Protein AF-A0A315ZBC5-F1 (afdb_monomer)

Organism: NCBI:txid317664

Nearest PDB structures (foldseek):
  8wt7-assembly1_C  TM=6.898E-01  e=5.145E-04  Escherichia coli
  8wt9-assembly1_D  TM=6.884E-01  e=7.696E-04  Escherichia coli

Radius of gyration: 26.9 Å; Cα contacts (8 Å, |Δi|>4): 87; chains: 1; bounding box: 55×52×71 Å

Foldseek 3Di:
DQQLVAEAEDEPDDDPVNLVSVVSPHFYFHDHVVNLVVQCVVPDPDPDDDPVSSRVSRVVCCVPPVVVTDTDDRDDPVNVVVVVVVVVVVVCVVCPDPPDDPPPPDDPDPDDDDDDDDDD

Solvent-accessible surface area (backbone atoms only — not comparable to full-atom values): 7713 Å² total; per-residue (Å²): 130,62,45,72,81,41,80,44,52,41,66,73,69,87,48,75,67,53,55,50,41,38,74,68,42,32,48,39,31,63,37,53,60,69,58,54,52,56,54,42,66,76,77,45,94,66,89,73,88,46,73,70,55,54,52,51,50,34,50,48,46,51,72,73,49,39,91,82,48,64,67,61,76,69,79,48,76,65,55,51,52,50,50,53,53,50,51,53,48,51,53,50,65,76,52,61,78,88,80,82,85,84,78,90,84,80,73,85,90,84,74,80,82,81,78,81,86,89,81,132

Secondary structure (DSSP, 8-state):
--GGG-EEEEES---HHHHHHHHHT-EEEEE-HHHHHHHHHHH--S----HHHHHHHHHHHHHHHGGGSPBPPPPPHHHHHHHHHHHHHHHHHHS-----SS-SSS-----PPPPPP---

pLDDT: mean 80.53, std 12.47, range [51.12, 94.62]

Structure (mmCIF, N/CA/C/O backbone):
data_AF-A0A315ZBC5-F1
#
_entry.id   AF-A0A315ZBC5-F1
#
loop_
_atom_site.group_PDB
_atom_site.id
_atom_site.type_symbol
_atom_site.label_atom_id
_atom_site.label_alt_id
_atom_site.label_comp_id
_atom_site.label_asym_id
_atom_site.label_entity_id
_atom_site.label_seq_id
_atom_site.pdbx_PDB_ins_code
_atom_site.Cartn_x
_atom_site.Cartn_y
_atom_site.Cartn_z
_atom_site.occupancy
_atom_site.B_iso_or_equiv
_atom_site.auth_seq_id
_atom_site.auth_comp_id
_atom_site.auth_asym_id
_atom_site.auth_atom_id
_atom_site.pdbx_PDB_model_num
ATOM 1 N N . MET A 1 1 ? -16.690 -3.403 -12.275 1.00 74.69 1 MET A N 1
ATOM 2 C CA . MET A 1 1 ? -15.882 -4.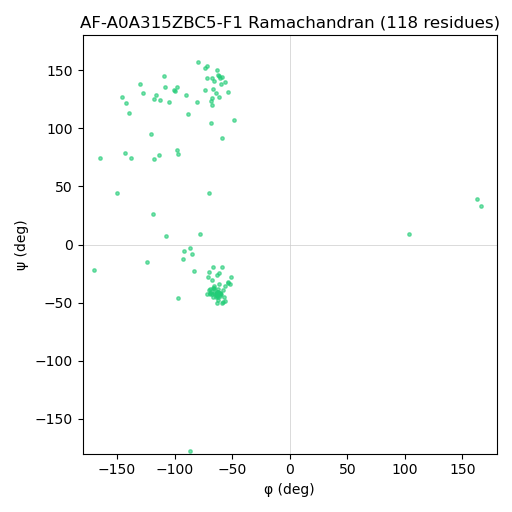465 -11.641 1.00 74.69 1 MET A CA 1
ATOM 3 C C . MET A 1 1 ? -16.051 -4.302 -10.145 1.00 74.69 1 MET A C 1
ATOM 5 O O . MET A 1 1 ? -16.045 -3.149 -9.719 1.00 74.69 1 MET A O 1
ATOM 9 N N . PRO A 1 2 ? -16.287 -5.369 -9.375 1.00 90.38 2 PRO A N 1
ATOM 10 C CA . PRO A 1 2 ? -16.416 -5.221 -7.935 1.00 90.38 2 PRO A CA 1
ATOM 11 C C . PRO A 1 2 ? -15.031 -4.917 -7.305 1.00 90.38 2 PRO A C 1
ATOM 13 O O . PRO A 1 2 ? -14.014 -5.235 -7.934 1.00 90.38 2 PRO A O 1
ATOM 16 N N . PRO A 1 3 ? -14.958 -4.244 -6.141 1.00 87.06 3 PRO A N 1
ATOM 17 C CA . PRO A 1 3 ? -13.700 -3.746 -5.561 1.00 87.06 3 PRO A CA 1
ATOM 18 C C . PRO A 1 3 ? -12.638 -4.828 -5.341 1.00 87.06 3 PRO A C 1
ATOM 20 O O . PRO A 1 3 ? -11.455 -4.600 -5.586 1.00 87.06 3 PRO A O 1
ATOM 23 N N . GLU A 1 4 ? -13.062 -6.031 -4.965 1.00 88.44 4 GLU A N 1
ATOM 24 C CA . GLU A 1 4 ? -12.199 -7.187 -4.726 1.00 88.44 4 GLU A CA 1
ATOM 25 C C . GLU A 1 4 ? -11.506 -7.704 -5.996 1.00 88.44 4 GLU A C 1
ATOM 27 O O . GLU A 1 4 ? -10.488 -8.392 -5.917 1.00 88.44 4 GLU A O 1
ATOM 32 N N . ALA A 1 5 ? -12.028 -7.353 -7.175 1.00 90.81 5 ALA A N 1
ATOM 33 C CA . ALA A 1 5 ? -11.425 -7.690 -8.461 1.00 90.81 5 ALA A CA 1
ATOM 34 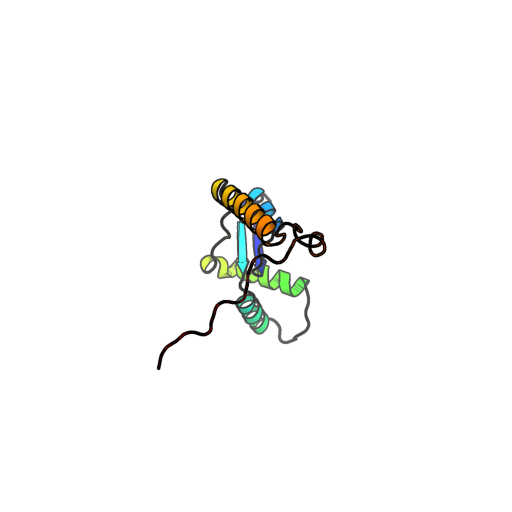C C . ALA A 1 5 ? -10.382 -6.654 -8.923 1.00 90.81 5 ALA A C 1
ATOM 36 O O . ALA A 1 5 ? -9.763 -6.838 -9.973 1.00 90.81 5 ALA A O 1
ATOM 37 N N . VAL A 1 6 ? -10.183 -5.570 -8.164 1.00 92.81 6 VAL A N 1
ATOM 38 C CA . VAL A 1 6 ? -9.259 -4.481 -8.494 1.00 92.81 6 VAL A CA 1
ATOM 39 C C . VAL A 1 6 ? -8.098 -4.457 -7.500 1.00 92.81 6 VAL A C 1
ATOM 41 O O . VAL A 1 6 ? -8.279 -4.347 -6.287 1.00 92.81 6 VAL A O 1
ATOM 44 N N . ILE A 1 7 ? -6.878 -4.525 -8.036 1.00 94.62 7 ILE A N 1
ATOM 45 C CA . ILE A 1 7 ? -5.634 -4.446 -7.267 1.00 94.62 7 ILE A CA 1
ATOM 46 C C . ILE A 1 7 ? -5.060 -3.035 -7.389 1.00 94.62 7 ILE A C 1
ATOM 48 O O . ILE A 1 7 ? -4.952 -2.501 -8.493 1.00 94.62 7 ILE A O 1
ATOM 52 N N . VAL A 1 8 ? -4.661 -2.445 -6.264 1.00 93.62 8 VAL A N 1
ATOM 53 C CA . VAL A 1 8 ? -4.137 -1.075 -6.194 1.00 93.62 8 VAL A CA 1
ATOM 54 C C . VAL A 1 8 ? -2.697 -1.093 -5.686 1.00 93.62 8 VAL A C 1
ATOM 56 O O . VAL A 1 8 ? -2.423 -1.626 -4.614 1.00 93.62 8 VAL A O 1
ATOM 59 N N . GLY A 1 9 ? -1.769 -0.494 -6.432 1.00 94.25 9 GLY A N 1
ATOM 60 C CA . GLY A 1 9 ? -0.395 -0.250 -5.985 1.00 94.25 9 GLY A CA 1
ATOM 61 C C . GLY A 1 9 ? -0.216 1.192 -5.518 1.00 94.25 9 GLY A C 1
ATOM 62 O O . GLY A 1 9 ? -0.618 2.115 -6.223 1.00 94.25 9 GLY A O 1
ATOM 63 N N . VAL A 1 10 ? 0.388 1.396 -4.346 1.00 92.19 10 VAL A N 1
ATOM 64 C CA . VAL A 1 10 ? 0.679 2.731 -3.793 1.00 92.19 10 VAL A CA 1
ATOM 65 C C . VAL A 1 10 ? 2.136 2.805 -3.354 1.00 92.19 10 VAL A C 1
ATOM 67 O O . VAL A 1 10 ? 2.642 1.856 -2.758 1.00 92.19 10 VAL A O 1
ATOM 70 N N . GLU A 1 11 ? 2.833 3.910 -3.616 1.00 89.38 11 GLU A N 1
ATOM 71 C CA . GLU A 1 11 ? 4.170 4.114 -3.043 1.00 89.38 11 GLU A CA 1
ATOM 72 C C . GLU A 1 11 ? 4.071 4.301 -1.515 1.00 89.38 11 GLU A C 1
ATOM 74 O O . GLU A 1 11 ? 3.097 4.860 -1.005 1.00 89.38 11 GLU A O 1
ATOM 79 N N . THR A 1 12 ? 5.045 3.774 -0.765 1.00 75.69 12 THR A N 1
ATOM 80 C CA . THR A 1 12 ? 4.997 3.664 0.705 1.00 75.69 12 THR A CA 1
ATOM 81 C C . THR A 1 12 ? 4.831 5.009 1.426 1.00 75.69 12 THR A C 1
ATOM 83 O O . THR A 1 12 ? 5.832 5.603 1.792 1.00 75.69 12 THR A O 1
ATOM 86 N N . PHE A 1 13 ? 3.585 5.420 1.697 1.00 65.06 13 PHE A N 1
ATOM 87 C CA . PHE A 1 13 ? 3.105 6.291 2.790 1.00 65.06 13 PHE A CA 1
ATOM 88 C C . PHE A 1 13 ? 1.571 6.149 2.884 1.00 65.06 13 PHE A C 1
ATOM 90 O O . PHE A 1 13 ? 0.838 7.021 2.409 1.00 65.06 13 PHE A O 1
ATOM 97 N N . PRO A 1 14 ? 1.034 5.036 3.421 1.00 67.56 14 PRO A N 1
ATOM 98 C CA . PRO A 1 14 ? -0.407 4.817 3.404 1.00 67.56 14 PRO A CA 1
ATOM 99 C C . PRO A 1 14 ? -1.118 5.824 4.320 1.00 67.56 14 PRO A C 1
ATOM 101 O O . PRO A 1 14 ? -1.062 5.729 5.544 1.00 67.56 14 PRO A O 1
ATOM 104 N N . GLY A 1 15 ? -1.762 6.819 3.708 1.00 76.81 15 GLY A N 1
ATOM 105 C CA . GLY A 1 15 ? -2.605 7.803 4.386 1.00 76.81 15 GLY A CA 1
ATOM 106 C C . GLY A 1 15 ? -4.049 7.321 4.552 1.00 76.81 15 GLY A C 1
ATOM 107 O O . GLY A 1 15 ? -4.410 6.228 4.123 1.00 76.81 15 GLY A O 1
ATOM 108 N N . THR A 1 16 ? -4.911 8.165 5.125 1.00 82.88 16 THR A N 1
ATOM 109 C CA . THR A 1 16 ? -6.331 7.857 5.401 1.00 82.88 16 THR A CA 1
ATOM 110 C C . THR A 1 16 ? -7.101 7.331 4.185 1.00 82.88 16 THR A C 1
ATOM 112 O O . THR A 1 16 ? -7.961 6.468 4.320 1.00 82.88 16 THR A O 1
ATOM 115 N N . TRP A 1 17 ? -6.776 7.806 2.982 1.00 84.88 17 TRP A N 1
ATOM 116 C CA . TRP A 1 17 ? -7.420 7.354 1.749 1.00 84.88 17 TRP A CA 1
ATOM 117 C C . TRP A 1 17 ? -7.100 5.888 1.407 1.00 84.88 17 TRP A C 1
ATOM 119 O O . TRP A 1 17 ? -7.955 5.199 0.862 1.00 84.88 17 TRP A O 1
ATOM 129 N N . VAL A 1 18 ? -5.915 5.380 1.774 1.00 89.00 18 VAL A N 1
ATOM 130 C CA . VAL A 1 18 ? -5.559 3.962 1.590 1.00 89.00 18 VAL A CA 1
ATOM 131 C C . VAL A 1 18 ? -6.438 3.084 2.471 1.00 89.00 18 VAL A C 1
ATOM 133 O O . VAL A 1 18 ? -6.956 2.074 2.005 1.00 89.00 18 VAL A O 1
ATOM 136 N N . GLN A 1 19 ? -6.675 3.505 3.714 1.00 86.56 19 GLN A N 1
ATOM 137 C CA . GLN A 1 19 ? -7.592 2.797 4.607 1.00 86.56 19 GLN A CA 1
ATOM 138 C C . GLN A 1 19 ? -9.037 2.850 4.105 1.00 86.56 19 GLN A C 1
ATOM 140 O O . GLN A 1 19 ? -9.749 1.855 4.200 1.00 86.56 19 GLN A O 1
ATOM 145 N N . ALA A 1 20 ? -9.460 3.962 3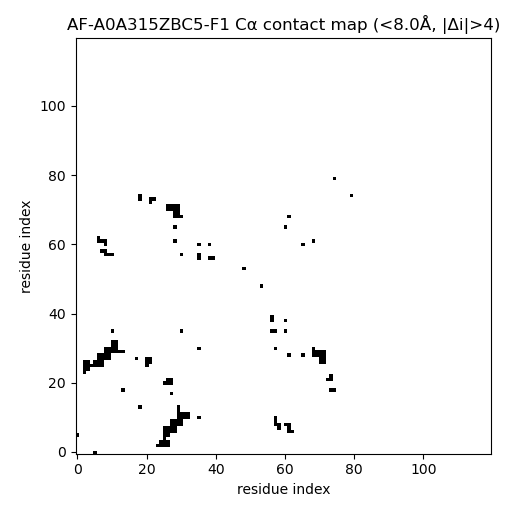.496 1.00 87.19 20 ALA A N 1
ATOM 146 C CA . ALA A 1 20 ? -10.773 4.046 2.860 1.00 87.19 20 ALA A CA 1
ATOM 147 C C . ALA A 1 20 ? -10.918 3.053 1.691 1.00 87.19 20 ALA A C 1
ATOM 149 O O . ALA A 1 20 ? -11.944 2.386 1.589 1.00 87.19 20 ALA A O 1
ATOM 150 N N . LEU A 1 21 ? -9.891 2.897 0.846 1.00 90.19 21 LEU A N 1
ATOM 151 C CA . LEU A 1 21 ? -9.903 1.897 -0.229 1.00 90.19 21 LEU A CA 1
ATOM 152 C C . LEU A 1 21 ? -10.006 0.473 0.324 1.00 90.19 21 LEU A C 1
ATOM 154 O O . LEU A 1 21 ? -10.828 -0.312 -0.148 1.00 90.19 21 LEU A O 1
ATOM 158 N N . ILE A 1 22 ? -9.225 0.155 1.356 1.00 89.56 22 ILE A N 1
ATOM 159 C CA . ILE A 1 22 ? -9.289 -1.160 2.001 1.00 89.56 22 ILE A CA 1
ATOM 160 C C . ILE A 1 22 ? -10.680 -1.394 2.613 1.00 89.56 22 ILE A C 1
ATOM 162 O O . ILE A 1 22 ? -11.260 -2.458 2.417 1.00 89.56 22 ILE A O 1
ATOM 166 N N . GLY A 1 23 ? -11.259 -0.388 3.277 1.00 86.38 23 GLY A N 1
ATOM 167 C CA . GLY A 1 23 ? -12.602 -0.463 3.862 1.00 86.38 23 GLY A CA 1
ATOM 168 C C . GLY A 1 23 ? -13.728 -0.663 2.840 1.00 86.38 23 GLY A C 1
ATOM 169 O O . GLY A 1 23 ? -14.759 -1.238 3.177 1.00 86.38 23 GLY A O 1
ATOM 170 N N . VAL A 1 24 ? -13.525 -0.238 1.588 1.00 89.75 24 VAL A N 1
ATOM 171 C CA . VAL A 1 24 ? -14.454 -0.468 0.463 1.00 89.75 24 VAL A CA 1
ATOM 172 C C . VAL A 1 24 ? -14.223 -1.834 -0.213 1.00 89.75 24 VAL A C 1
ATOM 174 O O . VAL A 1 24 ? -15.037 -2.254 -1.031 1.00 89.75 24 VAL A O 1
ATOM 177 N N . GLY A 1 25 ? -13.160 -2.563 0.148 1.00 90.19 25 GLY A N 1
ATOM 178 C CA . GLY A 1 25 ? -12.880 -3.922 -0.333 1.00 90.19 25 GLY A CA 1
ATOM 179 C C . GLY A 1 25 ? -11.784 -4.028 -1.398 1.00 90.19 25 GLY A C 1
ATOM 180 O O . GLY A 1 25 ? -11.590 -5.105 -1.960 1.00 90.19 25 GLY A O 1
ATOM 181 N N . TYR A 1 26 ? -11.050 -2.948 -1.685 1.00 93.1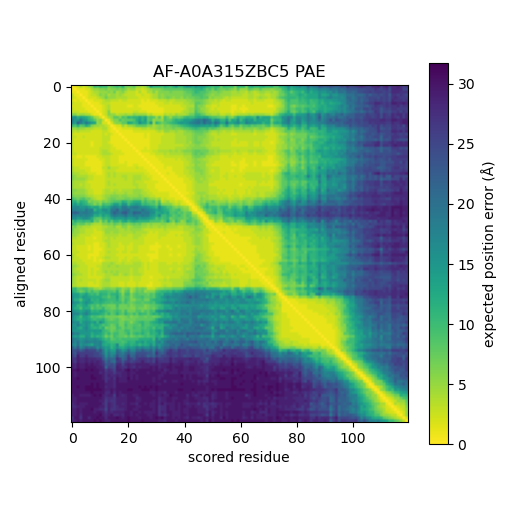2 26 TYR A N 1
ATOM 182 C CA . TYR A 1 26 ? -9.902 -3.010 -2.594 1.00 93.12 26 TYR A CA 1
ATOM 183 C C . TYR A 1 26 ? -8.720 -3.744 -1.955 1.00 93.12 26 TYR A C 1
ATOM 185 O O . TYR A 1 26 ? -8.406 -3.548 -0.779 1.00 93.12 26 TYR A O 1
ATOM 193 N N . THR A 1 27 ? -7.984 -4.511 -2.763 1.00 93.38 27 THR A N 1
ATOM 194 C CA . THR A 1 27 ? -6.696 -5.075 -2.336 1.00 93.38 27 THR A CA 1
ATOM 195 C C . THR A 1 27 ? -5.582 -4.082 -2.647 1.00 93.38 27 THR A C 1
ATOM 197 O O . THR A 1 27 ? -5.272 -3.838 -3.815 1.00 93.38 27 THR A O 1
ATOM 200 N N . VAL A 1 28 ? -4.963 -3.514 -1.611 1.00 93.38 28 VAL A N 1
ATOM 201 C CA . VAL A 1 28 ? -3.921 -2.489 -1.764 1.00 93.38 28 VAL A CA 1
ATOM 202 C C . VAL A 1 28 ? -2.543 -3.047 -1.409 1.00 93.38 28 VAL A C 1
ATOM 204 O O . VAL A 1 28 ? -2.385 -3.710 -0.387 1.00 93.38 28 VAL A O 1
ATOM 207 N N . TYR A 1 29 ? -1.529 -2.749 -2.219 1.00 93.50 29 TYR A N 1
ATOM 208 C CA . TYR A 1 29 ? -0.131 -3.117 -1.998 1.00 93.50 29 TYR A CA 1
ATOM 209 C C . TYR A 1 29 ? 0.735 -1.871 -1.819 1.00 93.50 29 TYR A C 1
ATOM 211 O O . TYR A 1 29 ? 0.727 -0.973 -2.661 1.00 93.50 29 TYR A O 1
ATOM 219 N N . ALA A 1 30 ? 1.527 -1.844 -0.745 1.00 91.81 30 ALA A N 1
ATOM 220 C CA . ALA A 1 30 ? 2.568 -0.839 -0.564 1.00 91.81 30 ALA A CA 1
ATOM 221 C C . ALA A 1 30 ? 3.816 -1.228 -1.367 1.00 91.81 30 ALA A C 1
ATOM 223 O O . ALA A 1 30 ? 4.401 -2.299 -1.163 1.00 91.81 30 ALA A O 1
ATOM 224 N N . ILE A 1 31 ? 4.240 -0.342 -2.260 1.00 92.12 31 ILE A N 1
ATOM 225 C CA . ILE A 1 31 ? 5.427 -0.495 -3.091 1.00 92.12 31 ILE A CA 1
ATOM 226 C C . ILE A 1 31 ? 6.523 0.411 -2.543 1.00 92.12 31 ILE A C 1
ATOM 228 O O . ILE A 1 31 ? 6.368 1.625 -2.426 1.00 92.12 31 ILE A O 1
ATOM 232 N N . ASN A 1 32 ? 7.662 -0.196 -2.213 1.00 89.06 32 ASN A N 1
ATOM 233 C CA . ASN A 1 32 ? 8.837 0.543 -1.775 1.00 89.06 32 ASN A CA 1
ATOM 234 C C . ASN A 1 32 ? 9.302 1.491 -2.908 1.00 89.06 32 ASN A C 1
ATOM 236 O O . ASN A 1 32 ? 9.552 0.999 -4.013 1.00 89.06 32 ASN A O 1
ATOM 240 N N . PRO A 1 33 ? 9.487 2.802 -2.650 1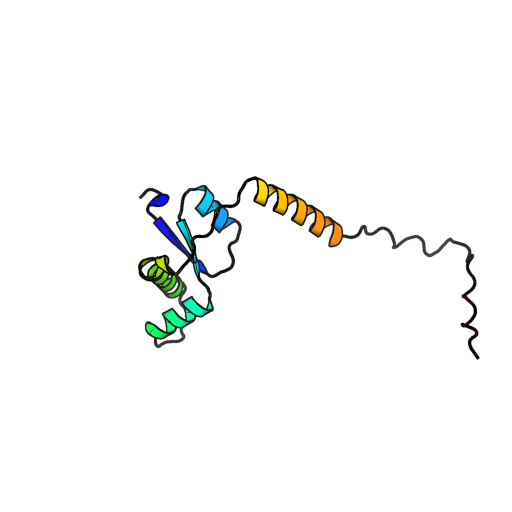.00 88.19 33 PRO A N 1
ATOM 241 C CA . PRO A 1 33 ? 9.954 3.759 -3.657 1.00 88.19 33 PRO A CA 1
ATOM 242 C C . PRO A 1 33 ? 11.255 3.348 -4.363 1.00 88.19 33 PRO A C 1
ATOM 244 O O . PRO A 1 33 ? 11.417 3.592 -5.557 1.00 88.19 33 PRO A O 1
ATOM 247 N N . ALA A 1 34 ? 12.171 2.667 -3.664 1.00 89.81 34 ALA A N 1
ATOM 248 C CA . ALA A 1 34 ? 13.402 2.144 -4.257 1.00 89.81 34 ALA A CA 1
ATOM 249 C C . ALA A 1 34 ? 13.126 1.023 -5.274 1.00 89.81 34 ALA A C 1
ATOM 251 O O . ALA A 1 34 ? 13.767 0.969 -6.322 1.00 89.81 34 ALA A O 1
ATOM 252 N N . GLN A 1 35 ? 12.140 0.160 -5.004 1.00 88.94 35 GLN A N 1
ATOM 253 C CA . GLN A 1 35 ? 11.714 -0.865 -5.960 1.00 88.94 35 GLN A CA 1
ATOM 254 C C . GLN A 1 35 ? 11.017 -0.241 -7.173 1.00 88.94 35 GLN A C 1
ATOM 256 O O . GLN A 1 35 ? 11.324 -0.619 -8.301 1.00 88.94 35 GLN A O 1
ATOM 261 N N . ALA A 1 36 ? 10.155 0.761 -6.965 1.00 89.56 36 ALA A N 1
ATOM 262 C CA . ALA A 1 36 ? 9.531 1.505 -8.061 1.00 89.56 36 ALA A CA 1
ATOM 263 C C . ALA A 1 36 ? 10.580 2.199 -8.951 1.00 89.56 36 ALA A C 1
ATOM 265 O O . ALA A 1 36 ? 10.515 2.120 -10.178 1.00 89.56 36 ALA A O 1
ATOM 266 N N . ALA A 1 37 ? 11.607 2.810 -8.349 1.00 88.56 37 ALA A N 1
ATOM 267 C CA . ALA A 1 37 ? 12.726 3.404 -9.078 1.00 88.56 37 ALA A CA 1
ATOM 268 C C . ALA A 1 37 ? 13.534 2.365 -9.877 1.00 88.56 37 ALA A C 1
ATOM 270 O O . ALA A 1 37 ? 13.840 2.602 -11.047 1.00 88.56 37 ALA A O 1
ATOM 271 N N . ALA A 1 38 ? 13.829 1.201 -9.289 1.00 88.06 38 ALA A N 1
ATOM 272 C CA . ALA A 1 38 ? 14.506 0.111 -9.991 1.00 88.06 38 ALA A CA 1
ATOM 273 C C . ALA A 1 38 ? 13.678 -0.415 -11.178 1.00 88.06 38 ALA A C 1
ATOM 275 O O . ALA A 1 38 ? 14.233 -0.711 -12.236 1.00 88.06 38 ALA A O 1
ATOM 276 N N . TYR A 1 39 ? 12.353 -0.490 -11.031 1.00 88.44 39 TYR A N 1
ATOM 277 C CA . TYR A 1 39 ? 11.444 -0.909 -12.099 1.00 88.44 39 TYR A CA 1
ATOM 278 C C . TYR A 1 39 ? 11.377 0.113 -13.239 1.00 88.44 39 TYR A C 1
ATOM 280 O O . TYR A 1 39 ? 11.427 -0.272 -14.411 1.00 88.44 39 TYR A O 1
ATOM 288 N N . ARG A 1 40 ? 11.345 1.415 -12.907 1.00 85.56 40 ARG A N 1
ATOM 289 C CA . ARG A 1 40 ? 11.458 2.514 -13.881 1.00 85.56 40 ARG A CA 1
ATOM 290 C C . ARG A 1 40 ? 12.741 2.401 -14.695 1.00 85.56 40 ARG A C 1
ATOM 292 O O . ARG A 1 40 ? 12.671 2.411 -15.918 1.00 85.56 40 ARG A O 1
ATOM 299 N N . GLY A 1 41 ? 13.886 2.205 -14.041 1.00 84.56 41 GLY A N 1
ATOM 300 C CA . GLY A 1 41 ? 15.180 2.096 -14.725 1.00 84.56 41 GLY A CA 1
ATOM 301 C C . GLY A 1 41 ? 15.270 0.961 -15.757 1.00 84.56 41 GLY A C 1
ATOM 302 O O . GLY A 1 41 ? 16.116 1.018 -16.643 1.00 84.56 41 GLY A O 1
ATOM 303 N N . ARG A 1 42 ? 14.392 -0.050 -15.683 1.00 80.19 42 ARG A N 1
ATOM 304 C CA . ARG A 1 42 ? 14.304 -1.137 -16.676 1.00 80.19 42 ARG A CA 1
ATOM 305 C C . ARG A 1 42 ? 13.469 -0.784 -17.912 1.00 80.19 42 ARG A C 1
ATOM 307 O O . ARG A 1 42 ? 13.646 -1.422 -18.942 1.00 80.19 42 ARG A O 1
ATOM 314 N N . HIS A 1 43 ? 12.562 0.189 -17.810 1.00 74.06 43 HIS A N 1
ATOM 315 C CA . HIS A 1 43 ? 11.524 0.449 -18.820 1.00 74.06 43 HIS A CA 1
ATOM 316 C C . HIS A 1 43 ? 11.525 1.881 -19.372 1.00 74.06 43 HIS A C 1
ATOM 318 O O . HIS A 1 43 ? 10.925 2.127 -20.414 1.00 74.06 43 HIS A O 1
ATOM 324 N N . THR A 1 44 ? 12.201 2.828 -18.715 1.00 67.75 44 THR A N 1
ATOM 325 C CA . THR A 1 44 ? 12.410 4.188 -19.227 1.00 67.75 44 THR A CA 1
ATOM 326 C C . THR A 1 44 ? 13.890 4.549 -19.194 1.00 67.75 44 THR A C 1
ATOM 328 O O . THR A 1 44 ? 14.564 4.390 -18.178 1.00 67.75 44 THR A O 1
ATOM 331 N N . SER A 1 45 ? 14.397 5.056 -20.317 1.00 62.28 45 SER A N 1
ATOM 332 C CA . SER A 1 45 ? 15.755 5.598 -20.445 1.00 62.28 45 SER A CA 1
ATOM 333 C C . SER A 1 45 ? 15.819 7.106 -20.190 1.00 62.28 45 SER A C 1
ATOM 335 O O . SER A 1 45 ? 16.908 7.650 -20.021 1.00 62.28 45 SER A O 1
ATOM 337 N N . SER A 1 46 ? 14.670 7.793 -20.144 1.00 65.06 46 SER A N 1
ATOM 338 C CA . SER A 1 46 ? 14.606 9.226 -19.853 1.00 65.06 46 SER A CA 1
ATOM 339 C C . SER A 1 46 ? 14.270 9.455 -18.379 1.00 65.06 46 SER A C 1
ATOM 341 O O . SER A 1 46 ? 13.373 8.813 -17.830 1.00 65.06 46 SER A O 1
ATOM 343 N N . GLY A 1 47 ? 14.979 10.387 -17.738 1.00 60.31 47 GLY A N 1
ATOM 344 C CA . GLY A 1 47 ? 14.729 10.799 -16.351 1.00 60.31 47 GLY A CA 1
ATOM 345 C C . GLY A 1 47 ? 13.531 11.740 -16.184 1.00 60.31 47 GLY A C 1
ATOM 346 O O . GLY A 1 47 ? 13.355 12.316 -15.113 1.00 60.31 47 GLY A O 1
ATOM 347 N N . ALA A 1 48 ? 12.735 11.947 -17.238 1.00 73.94 48 ALA A N 1
ATOM 348 C CA . ALA A 1 48 ? 11.575 12.822 -17.189 1.00 73.94 48 ALA A CA 1
ATOM 349 C C . ALA A 1 48 ? 10.494 12.206 -16.293 1.00 73.94 48 ALA A C 1
ATOM 351 O O . ALA A 1 48 ? 10.046 11.080 -16.512 1.00 73.94 48 ALA A O 1
ATOM 352 N N . LYS A 1 49 ? 10.069 12.959 -15.276 1.00 75.00 49 LYS A N 1
ATOM 353 C CA . LYS A 1 49 ? 8.982 12.550 -14.389 1.00 75.00 49 LYS A CA 1
ATOM 354 C C . LYS A 1 49 ? 7.643 12.666 -15.117 1.00 75.00 49 LYS A C 1
ATOM 356 O O . LYS A 1 49 ? 7.355 13.693 -15.728 1.00 75.00 49 LYS A O 1
ATOM 361 N N . SER A 1 50 ? 6.819 11.631 -15.015 1.00 84.44 50 SER A N 1
ATOM 362 C CA . SER A 1 50 ? 5.444 11.629 -15.508 1.00 84.44 50 SER A CA 1
ATOM 363 C C . SER A 1 50 ? 4.573 10.867 -14.522 1.00 84.44 50 SER A C 1
ATOM 365 O O . SER A 1 50 ? 4.813 9.684 -14.301 1.00 84.44 50 SER A O 1
ATOM 367 N N . ASP A 1 51 ? 3.542 11.515 -13.978 1.00 86.88 51 ASP A N 1
ATOM 368 C CA . ASP A 1 51 ? 2.620 10.867 -13.035 1.00 86.88 51 ASP A CA 1
ATOM 369 C C . ASP A 1 51 ? 1.885 9.681 -13.686 1.00 86.88 51 ASP A C 1
ATOM 371 O O . ASP A 1 51 ? 1.651 8.658 -13.046 1.00 86.88 51 ASP A O 1
ATOM 375 N N . ALA A 1 52 ? 1.575 9.772 -14.986 1.00 88.25 52 ALA A N 1
ATOM 376 C CA . ALA A 1 52 ? 1.000 8.660 -15.744 1.00 88.25 52 ALA A CA 1
ATOM 377 C C . ALA A 1 52 ? 1.989 7.489 -15.875 1.00 88.25 52 ALA A C 1
ATOM 379 O O . ALA A 1 52 ? 1.593 6.329 -15.765 1.00 88.25 52 ALA A O 1
ATOM 380 N N . GLY A 1 53 ? 3.276 7.793 -16.070 1.00 87.81 53 GLY A N 1
ATOM 381 C CA . GLY A 1 53 ? 4.344 6.794 -16.066 1.00 87.81 53 GLY A CA 1
ATOM 382 C C . GLY A 1 53 ? 4.514 6.137 -14.697 1.00 87.81 53 GLY A C 1
ATOM 383 O O . GLY A 1 53 ? 4.612 4.915 -14.614 1.00 87.81 53 GLY A O 1
ATOM 384 N N . ASP A 1 54 ? 4.471 6.923 -13.622 1.00 85.81 54 ASP A N 1
ATOM 385 C CA . ASP A 1 54 ? 4.562 6.422 -12.249 1.00 85.81 54 ASP A CA 1
ATOM 386 C C . ASP A 1 54 ? 3.374 5.502 -11.914 1.00 85.81 54 ASP A C 1
ATOM 388 O O . ASP A 1 54 ? 3.568 4.401 -11.395 1.00 85.81 54 ASP A O 1
ATOM 392 N N . ALA A 1 55 ? 2.151 5.880 -12.302 1.00 90.69 55 ALA A N 1
ATOM 393 C CA . ALA A 1 55 ? 0.965 5.038 -12.140 1.00 90.69 55 ALA A CA 1
ATOM 394 C C . ALA A 1 55 ? 1.058 3.730 -12.944 1.00 90.69 55 ALA A C 1
ATOM 396 O O . ALA A 1 55 ? 0.739 2.660 -12.420 1.00 90.69 55 ALA A O 1
ATOM 397 N N . ALA A 1 56 ? 1.528 3.797 -14.194 1.00 90.69 56 ALA A N 1
ATOM 398 C CA . ALA A 1 56 ? 1.722 2.617 -15.033 1.00 90.69 56 ALA A CA 1
ATOM 399 C C . ALA A 1 56 ? 2.761 1.658 -14.434 1.00 90.69 56 ALA A C 1
ATOM 401 O O . ALA A 1 56 ? 2.541 0.450 -14.414 1.00 90.69 56 ALA A O 1
ATOM 402 N N . VAL A 1 57 ? 3.857 2.187 -13.883 1.00 91.81 57 VAL A N 1
ATOM 403 C CA . VAL A 1 57 ? 4.886 1.387 -13.203 1.00 91.81 57 VAL A CA 1
ATOM 404 C C . VAL A 1 57 ? 4.313 0.679 -11.980 1.00 91.81 57 VAL A C 1
ATOM 406 O O . VAL A 1 57 ? 4.524 -0.521 -11.817 1.00 91.81 57 VAL A O 1
ATOM 409 N N . LEU A 1 58 ? 3.569 1.385 -11.127 1.00 93.19 58 LEU A N 1
ATOM 410 C CA . LEU A 1 58 ? 2.966 0.773 -9.940 1.00 93.19 58 LEU A CA 1
ATOM 411 C C . LEU A 1 58 ? 1.947 -0.304 -10.311 1.00 93.19 58 LEU A C 1
ATOM 413 O O . LEU A 1 58 ? 1.946 -1.370 -9.693 1.00 93.19 58 LEU A O 1
ATOM 417 N N . ALA A 1 59 ? 1.120 -0.044 -11.327 1.00 93.75 59 ALA A N 1
ATOM 418 C CA . ALA A 1 59 ? 0.165 -1.011 -11.853 1.00 93.75 59 ALA A CA 1
ATOM 419 C C . ALA A 1 59 ? 0.873 -2.263 -12.392 1.00 93.75 59 ALA A C 1
ATOM 421 O O . ALA A 1 59 ? 0.448 -3.383 -12.116 1.00 93.75 59 ALA A O 1
ATOM 422 N N . GLU A 1 60 ? 1.980 -2.087 -13.109 1.00 93.88 60 GLU A N 1
ATOM 423 C CA . GLU A 1 60 ? 2.754 -3.186 -13.678 1.00 93.88 60 GLU A CA 1
ATOM 424 C C . GLU A 1 60 ? 3.423 -4.046 -12.595 1.00 93.88 60 GLU A C 1
ATOM 426 O O . GLU A 1 60 ? 3.327 -5.275 -12.633 1.00 93.88 60 GLU A O 1
ATOM 431 N N . ILE A 1 61 ? 4.004 -3.413 -11.570 1.00 93.69 61 ILE A N 1
ATOM 432 C CA . ILE A 1 61 ? 4.595 -4.113 -10.421 1.00 93.69 61 ILE A CA 1
ATOM 433 C C . ILE A 1 61 ? 3.546 -4.992 -9.728 1.00 93.69 61 ILE A C 1
ATOM 435 O O . ILE A 1 61 ? 3.792 -6.175 -9.499 1.00 93.69 61 ILE A O 1
ATOM 439 N N . VAL A 1 62 ? 2.355 -4.466 -9.418 1.00 94.50 62 VAL A N 1
ATOM 440 C CA . VAL A 1 62 ? 1.311 -5.286 -8.771 1.00 94.50 62 VAL A CA 1
ATOM 441 C C . VAL A 1 62 ? 0.705 -6.322 -9.721 1.00 94.50 62 VAL A C 1
ATOM 443 O O . VAL A 1 62 ? 0.269 -7.390 -9.288 1.00 94.50 62 VAL A O 1
ATOM 446 N N . ARG A 1 63 ? 0.692 -6.060 -11.030 1.00 93.50 63 ARG A N 1
ATOM 447 C CA . ARG A 1 63 ? 0.191 -7.018 -12.018 1.00 93.50 63 ARG A CA 1
ATOM 448 C C . ARG A 1 63 ? 1.085 -8.255 -12.096 1.00 93.50 63 ARG A C 1
ATOM 450 O O . ARG A 1 63 ? 0.555 -9.369 -12.102 1.00 93.50 63 ARG A O 1
ATOM 457 N N . VAL A 1 64 ? 2.404 -8.059 -12.136 1.00 93.38 64 VAL A N 1
ATOM 458 C CA . VAL A 1 64 ? 3.391 -9.121 -12.396 1.00 93.38 64 VAL A CA 1
ATOM 459 C C . VAL A 1 64 ? 3.987 -9.694 -11.111 1.00 93.38 64 VAL A C 1
ATOM 461 O O . VAL A 1 64 ? 4.019 -10.910 -10.943 1.00 93.38 64 VAL A O 1
ATOM 464 N N . ASP A 1 65 ? 4.389 -8.838 -10.173 1.00 91.56 65 ASP A N 1
ATOM 465 C CA . ASP A 1 65 ? 5.240 -9.219 -9.040 1.00 91.56 65 ASP A CA 1
ATOM 466 C C . ASP A 1 65 ? 4.506 -9.271 -7.695 1.00 91.56 65 ASP A C 1
ATOM 468 O O . ASP A 1 65 ? 5.138 -9.503 -6.663 1.00 91.56 65 ASP A O 1
ATOM 472 N N . ARG A 1 66 ? 3.171 -9.128 -7.660 1.00 91.25 66 ARG A N 1
ATOM 473 C CA . ARG A 1 66 ? 2.394 -9.103 -6.398 1.00 91.25 66 ARG A CA 1
ATOM 474 C C . ARG A 1 66 ? 2.669 -10.256 -5.436 1.00 91.25 66 ARG A C 1
ATOM 476 O O . ARG A 1 66 ? 2.508 -10.066 -4.240 1.00 91.25 66 ARG A O 1
ATOM 483 N N . ALA A 1 67 ? 3.073 -11.430 -5.924 1.00 92.50 67 ALA A N 1
ATOM 484 C CA . ALA A 1 67 ? 3.405 -12.575 -5.074 1.00 92.50 67 ALA A CA 1
ATOM 485 C C . ALA A 1 67 ? 4.585 -12.290 -4.123 1.00 92.50 67 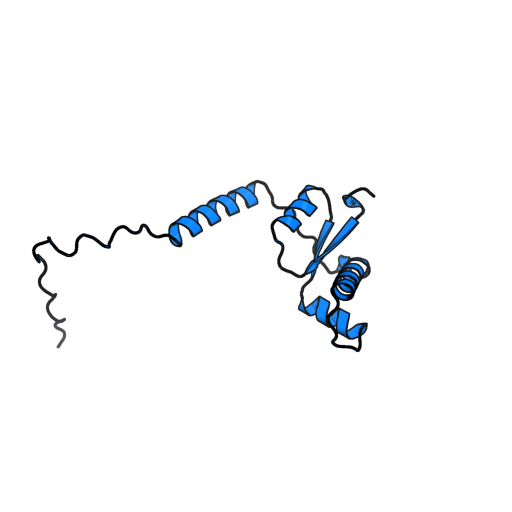ALA A C 1
ATOM 487 O O . ALA A 1 67 ? 4.679 -12.897 -3.059 1.00 92.50 67 ALA A O 1
ATOM 488 N N . HIS A 1 68 ? 5.452 -11.341 -4.481 1.00 90.25 68 HIS A N 1
ATOM 489 C CA . HIS A 1 68 ? 6.584 -10.888 -3.672 1.00 90.25 68 HIS A CA 1
ATOM 490 C C . HIS A 1 68 ? 6.239 -9.698 -2.763 1.00 90.25 68 HIS A C 1
ATOM 492 O O . HIS A 1 68 ? 7.067 -9.277 -1.955 1.00 90.25 68 HIS A O 1
ATOM 498 N N . HIS A 1 69 ? 5.028 -9.147 -2.876 1.00 89.12 69 HIS A N 1
ATOM 499 C CA . HIS A 1 69 ? 4.563 -8.031 -2.062 1.00 89.12 69 HIS A CA 1
ATOM 500 C C . HIS A 1 69 ? 3.504 -8.495 -1.064 1.00 89.12 69 HIS A C 1
ATOM 502 O O . HIS A 1 69 ? 2.663 -9.345 -1.348 1.00 89.12 69 HIS A O 1
ATOM 508 N N . ARG A 1 70 ? 3.512 -7.894 0.126 1.00 87.75 70 ARG A N 1
ATOM 509 C CA . ARG A 1 70 ? 2.467 -8.131 1.123 1.00 87.75 70 ARG A CA 1
ATOM 510 C C . ARG A 1 70 ? 1.330 -7.124 0.917 1.00 87.75 70 ARG A C 1
ATOM 512 O O . ARG A 1 70 ? 1.627 -5.926 0.878 1.00 87.75 70 ARG A O 1
ATOM 519 N N . PRO A 1 71 ? 0.061 -7.563 0.816 1.00 91.12 71 PRO A N 1
ATOM 520 C CA . PRO A 1 71 ? -1.058 -6.633 0.819 1.00 91.12 71 PRO A CA 1
ATOM 521 C C . PRO A 1 71 ? -1.097 -5.880 2.152 1.00 91.12 71 PRO A C 1
ATOM 523 O O . PRO A 1 71 ? -0.731 -6.413 3.205 1.00 91.12 71 PRO A O 1
ATOM 526 N N . ILE A 1 72 ? -1.517 -4.621 2.104 1.00 88.38 72 ILE A N 1
ATOM 527 C CA . ILE A 1 72 ? -1.742 -3.819 3.299 1.00 88.38 72 ILE A CA 1
ATOM 528 C C . ILE A 1 72 ? -2.940 -4.431 4.020 1.00 88.38 72 ILE A C 1
ATOM 530 O O . ILE A 1 72 ? -4.030 -4.528 3.459 1.00 88.38 72 ILE A O 1
ATOM 534 N N . ALA A 1 73 ? -2.724 -4.869 5.258 1.00 79.06 73 ALA A N 1
ATOM 535 C CA . ALA A 1 73 ? -3.818 -5.304 6.104 1.00 79.06 73 ALA A CA 1
ATOM 536 C C . ALA A 1 73 ? -4.697 -4.093 6.432 1.00 79.06 73 ALA A C 1
ATOM 538 O O . ALA A 1 73 ? -4.178 -3.037 6.803 1.00 79.06 73 ALA A O 1
ATOM 539 N N . GLY A 1 74 ? -6.014 -4.257 6.304 1.00 70.25 74 GLY A N 1
ATOM 540 C CA . GLY A 1 74 ? -6.949 -3.307 6.893 1.00 70.25 74 GLY A CA 1
ATOM 541 C C . GLY A 1 74 ? -6.729 -3.235 8.395 1.00 70.25 74 GLY A C 1
ATOM 542 O O . GLY A 1 74 ? -6.384 -4.235 9.035 1.00 70.25 74 GLY A O 1
ATOM 543 N N . ASP A 1 75 ? -6.893 -2.046 8.955 1.00 69.44 75 ASP A N 1
ATOM 544 C CA . ASP A 1 75 ? -6.796 -1.886 10.395 1.00 69.44 75 ASP A CA 1
ATOM 545 C C . ASP A 1 75 ? -7.934 -2.626 11.105 1.00 69.44 75 ASP A C 1
ATOM 547 O O . ASP A 1 75 ? -9.083 -2.646 10.662 1.00 69.44 75 ASP A O 1
ATOM 551 N N . SER A 1 76 ? -7.610 -3.252 12.235 1.00 69.50 76 SER A N 1
ATOM 552 C CA . SER A 1 76 ? -8.624 -3.814 13.121 1.00 69.50 76 SER A CA 1
ATOM 553 C C . SER A 1 76 ? -9.249 -2.709 13.973 1.00 69.50 76 SER A C 1
ATOM 555 O O . SER A 1 76 ? -8.612 -1.694 14.261 1.00 69.50 76 SER A O 1
ATOM 557 N N . ALA A 1 77 ? -10.468 -2.930 14.472 1.00 72.50 77 ALA A N 1
ATOM 558 C CA . ALA A 1 77 ? -11.097 -2.011 15.429 1.00 72.50 77 ALA A CA 1
ATOM 559 C C . ALA A 1 77 ? -10.197 -1.738 16.655 1.00 72.50 77 ALA A C 1
ATOM 561 O O . ALA A 1 77 ? -10.171 -0.633 17.193 1.00 72.50 77 ALA A O 1
ATOM 562 N N . GLN A 1 78 ? -9.405 -2.733 17.064 1.00 77.44 78 GLN A N 1
ATOM 563 C CA . GLN A 1 78 ? -8.420 -2.595 18.132 1.00 77.44 78 GLN A CA 1
ATOM 564 C C . GLN A 1 78 ? -7.242 -1.694 17.728 1.00 77.44 78 GLN A C 1
ATOM 566 O O . GLN A 1 78 ? -6.822 -0.857 18.526 1.00 77.44 78 GLN A O 1
ATOM 571 N N . ALA A 1 79 ? -6.722 -1.831 16.504 1.00 75.69 79 ALA A N 1
ATOM 572 C CA . ALA A 1 79 ? -5.655 -0.972 15.989 1.00 75.69 79 ALA A CA 1
ATOM 573 C C . ALA A 1 79 ? -6.110 0.492 15.890 1.00 75.69 79 ALA A C 1
ATOM 575 O O . ALA A 1 79 ? -5.374 1.389 16.301 1.00 75.69 79 ALA A O 1
ATOM 576 N N . GLU A 1 80 ? -7.344 0.736 15.442 1.00 77.62 80 GLU A N 1
ATOM 577 C CA . GLU A 1 80 ? -7.941 2.077 15.436 1.00 77.62 80 GLU A CA 1
ATOM 578 C C . GLU A 1 80 ? -8.104 2.645 16.853 1.00 77.62 80 GLU A C 1
ATOM 580 O O . GLU A 1 80 ? -7.757 3.803 17.101 1.00 77.62 80 GLU A O 1
ATOM 585 N N . GLY A 1 81 ? -8.522 1.818 17.817 1.00 81.75 81 GLY A N 1
ATOM 586 C CA . GLY A 1 81 ? -8.548 2.196 19.232 1.00 81.75 81 GLY A CA 1
ATOM 587 C C . GLY A 1 81 ? -7.171 2.625 19.756 1.00 81.75 81 GLY A C 1
ATOM 588 O O . GLY A 1 81 ? -7.047 3.669 20.400 1.00 81.75 81 GLY A O 1
ATOM 589 N N . ILE A 1 82 ? -6.115 1.875 19.424 1.00 85.12 82 ILE A N 1
ATOM 590 C CA . ILE A 1 82 ? -4.732 2.213 19.800 1.00 85.12 82 ILE A CA 1
ATOM 591 C C . ILE A 1 82 ? -4.290 3.527 19.144 1.00 85.12 82 ILE A C 1
ATOM 593 O O . ILE A 1 82 ? -3.721 4.382 19.825 1.00 85.12 82 ILE A O 1
ATOM 597 N N . LYS A 1 83 ? -4.569 3.731 17.849 1.00 81.81 83 LYS A N 1
ATOM 598 C CA . LYS A 1 83 ? -4.229 4.979 17.142 1.00 81.81 83 LYS A CA 1
ATOM 599 C C . LYS A 1 83 ? -4.918 6.193 17.751 1.00 81.81 83 LYS A C 1
ATOM 601 O O . LYS A 1 83 ? -4.280 7.237 17.900 1.00 81.81 83 LYS A O 1
ATOM 606 N N . LEU A 1 84 ? -6.194 6.062 18.119 1.00 88.94 84 LEU A N 1
ATOM 607 C CA . LEU A 1 84 ? -6.956 7.126 18.766 1.00 88.94 84 LEU A CA 1
ATOM 608 C C . LEU A 1 84 ? -6.286 7.550 20.082 1.00 88.94 84 LEU A C 1
ATOM 610 O O . LEU A 1 84 ? -6.006 8.734 20.281 1.00 88.94 84 LEU A O 1
ATOM 614 N N . VAL A 1 85 ? -5.968 6.579 20.947 1.00 91.62 85 VAL A N 1
ATOM 615 C CA . VAL A 1 85 ? -5.301 6.823 22.237 1.00 91.62 85 VAL A CA 1
ATOM 616 C C . VAL A 1 85 ? -3.903 7.410 22.032 1.00 91.62 85 VAL A C 1
ATOM 618 O O . VAL A 1 85 ? -3.551 8.399 22.677 1.00 91.62 85 VAL A O 1
ATOM 621 N N . ALA A 1 86 ? -3.120 6.866 21.097 1.00 90.00 86 ALA A N 1
ATOM 622 C CA . ALA A 1 86 ? -1.784 7.366 20.780 1.00 90.00 86 ALA A CA 1
ATOM 623 C C . ALA A 1 86 ? -1.818 8.824 20.292 1.00 90.00 86 ALA A C 1
ATOM 625 O O . ALA A 1 86 ? -1.005 9.640 20.728 1.00 90.00 86 ALA A O 1
ATOM 626 N N . ARG A 1 87 ? -2.786 9.189 19.439 1.00 86.56 87 ARG A N 1
ATOM 627 C CA . ARG A 1 87 ? -2.952 10.567 18.952 1.00 86.56 87 ARG A CA 1
ATOM 628 C C . ARG A 1 87 ? -3.412 11.523 20.050 1.00 86.56 87 ARG A C 1
ATOM 630 O O . ARG A 1 87 ? -2.932 12.659 20.098 1.00 86.56 87 ARG A O 1
ATOM 637 N N . ALA A 1 88 ? -4.304 11.082 20.938 1.00 88.25 88 ALA A N 1
ATOM 638 C CA . ALA A 1 88 ? -4.695 11.854 22.116 1.00 88.25 88 ALA A CA 1
ATOM 639 C C . ALA A 1 88 ? -3.483 12.124 23.025 1.00 88.25 88 ALA A C 1
ATOM 641 O O . ALA A 1 88 ? -3.257 13.267 23.426 1.00 88.25 88 ALA A O 1
ATOM 642 N N . HIS A 1 89 ? -2.648 11.107 23.260 1.00 87.62 89 HIS A N 1
ATOM 643 C CA . HIS A 1 89 ? -1.415 11.241 24.033 1.00 87.62 89 HIS A CA 1
ATOM 644 C C . HIS A 1 89 ? -0.413 12.198 23.370 1.00 87.62 89 HIS A C 1
ATOM 646 O O . HIS A 1 89 ? 0.041 13.145 24.009 1.00 87.62 89 HIS A O 1
ATOM 652 N N . GLN A 1 90 ? -0.119 12.020 22.076 1.00 89.38 90 GLN A N 1
ATOM 653 C CA . GLN A 1 90 ? 0.774 12.919 21.335 1.00 89.38 90 GLN A CA 1
ATOM 654 C C . GLN A 1 90 ? 0.280 14.368 21.362 1.00 89.38 90 GLN A C 1
ATOM 656 O O . GLN A 1 90 ? 1.082 15.281 21.520 1.00 89.38 90 GLN A O 1
ATOM 661 N N . SER A 1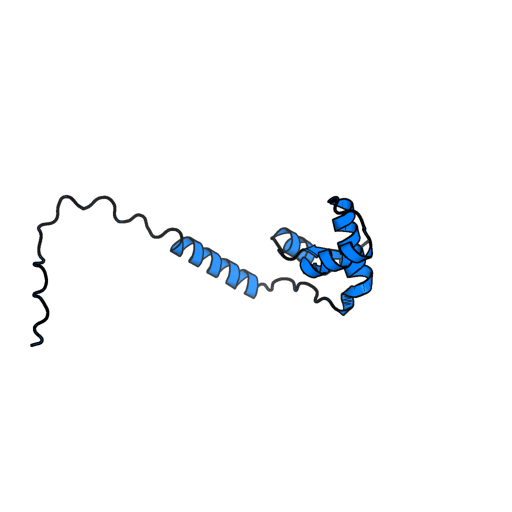 91 ? -1.032 14.591 21.254 1.00 86.00 91 SER A N 1
ATOM 662 C CA . SER A 1 91 ? -1.614 15.937 21.324 1.00 86.00 91 SER A CA 1
ATOM 663 C C . SER A 1 91 ? -1.430 16.574 22.703 1.00 86.00 91 SER A C 1
ATOM 665 O O . SER A 1 91 ? -1.175 17.775 22.787 1.00 86.00 91 SER A O 1
ATOM 667 N N . ALA A 1 92 ? -1.537 15.779 23.772 1.00 82.25 92 ALA A N 1
ATOM 668 C CA . ALA A 1 92 ? -1.306 16.230 25.142 1.00 82.25 92 ALA A CA 1
ATOM 669 C C . ALA A 1 92 ?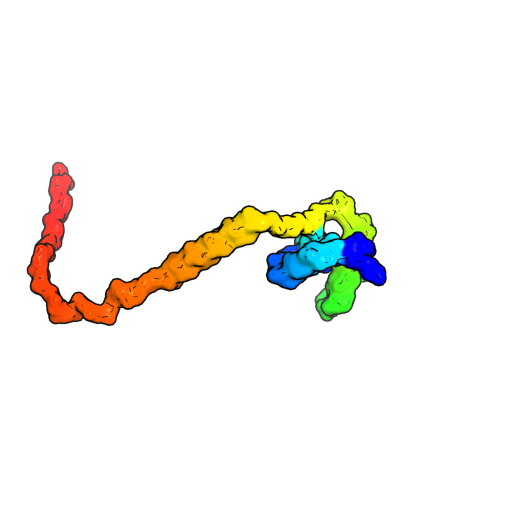 0.178 16.536 25.411 1.00 82.25 92 ALA A C 1
ATOM 671 O O . ALA A 1 92 ? 0.490 17.527 26.063 1.00 82.25 92 ALA A O 1
ATOM 672 N N . VAL A 1 93 ? 1.096 15.729 24.867 1.00 88.38 93 VAL A N 1
ATOM 673 C CA . VAL A 1 93 ? 2.547 15.955 24.984 1.00 88.38 93 VAL A CA 1
ATOM 674 C C . VAL A 1 93 ? 3.006 17.147 24.143 1.00 88.38 93 VAL A C 1
ATOM 676 O O . VAL A 1 93 ? 3.807 17.947 24.612 1.00 88.38 93 VAL A O 1
ATOM 679 N N . ALA A 1 94 ? 2.507 17.286 22.911 1.00 86.00 94 ALA A N 1
ATOM 680 C CA . ALA A 1 94 ? 2.901 18.356 21.991 1.00 86.00 94 ALA A CA 1
ATOM 681 C C . ALA A 1 94 ? 2.396 19.738 22.427 1.00 86.00 94 ALA A C 1
ATOM 683 O O . ALA A 1 94 ? 2.969 20.760 22.052 1.00 86.00 94 ALA A O 1
ATOM 684 N N . ARG A 1 95 ? 1.321 19.774 23.218 1.00 71.69 95 ARG A N 1
ATOM 685 C CA . ARG A 1 95 ? 0.806 20.985 23.849 1.00 71.69 95 ARG A CA 1
ATOM 686 C C . ARG A 1 95 ? 0.866 20.819 25.365 1.00 71.69 95 ARG A C 1
ATOM 688 O O . ARG A 1 95 ? -0.186 20.651 25.987 1.00 71.69 95 ARG A O 1
ATOM 695 N N . PRO A 1 96 ? 2.067 20.876 25.971 1.00 64.00 96 PRO A N 1
ATOM 696 C CA . PRO A 1 96 ? 2.136 20.995 27.416 1.00 64.00 96 PRO A CA 1
ATOM 697 C C . PRO A 1 96 ? 1.334 22.247 27.809 1.00 64.00 96 PRO A C 1
ATOM 699 O O . PRO A 1 96 ? 1.358 23.238 27.067 1.00 64.00 96 PRO A O 1
ATOM 702 N N . PRO A 1 97 ? 0.556 22.211 28.904 1.00 64.69 97 PRO A N 1
ATOM 703 C CA . PRO A 1 97 ? -0.261 23.348 29.293 1.00 64.69 97 PRO A CA 1
ATOM 704 C C . PRO A 1 97 ? 0.622 24.592 29.378 1.00 64.69 97 PRO A C 1
ATOM 706 O O . PRO A 1 97 ? 1.676 24.571 30.013 1.00 64.69 97 PRO A O 1
ATOM 709 N N . THR A 1 98 ? 0.179 25.685 28.757 1.00 61.34 98 THR A N 1
ATOM 710 C CA . THR A 1 98 ? 0.796 27.016 28.852 1.00 61.34 98 THR A CA 1
ATOM 711 C C . THR A 1 98 ? 0.576 27.606 30.252 1.00 61.34 98 THR A C 1
ATOM 713 O O . THR A 1 98 ? 0.171 28.751 30.409 1.00 61.34 98 THR A O 1
ATOM 716 N N . PHE A 1 99 ? 0.762 26.815 31.305 1.00 58.00 99 PHE A N 1
ATOM 717 C CA . PHE A 1 99 ? 0.584 27.233 32.683 1.00 58.00 99 PHE A CA 1
ATOM 718 C C . PHE A 1 99 ? 1.956 27.581 33.256 1.00 58.00 99 PHE A C 1
ATOM 720 O O . PHE A 1 99 ? 2.619 26.757 33.877 1.00 58.00 99 PHE A O 1
ATOM 727 N N . GLY A 1 100 ? 2.422 28.795 32.959 1.00 53.25 100 GLY A N 1
ATOM 728 C CA . GLY A 1 100 ? 3.721 29.262 33.444 1.00 53.25 100 GLY A CA 1
ATOM 729 C C . GLY A 1 100 ? 4.308 30.463 32.707 1.00 53.25 100 GLY A C 1
ATOM 730 O O . GLY A 1 100 ? 5.506 30.499 32.464 1.00 53.25 100 GLY A O 1
ATOM 731 N N . ARG A 1 101 ? 3.504 31.455 32.316 1.00 54.03 101 ARG A N 1
ATOM 732 C CA . ARG A 1 101 ? 4.036 32.787 31.983 1.00 54.03 101 ARG A CA 1
ATOM 733 C C . ARG A 1 101 ? 3.116 33.844 32.573 1.00 54.03 101 ARG A C 1
ATOM 735 O O . ARG A 1 101 ? 2.302 34.436 31.879 1.00 54.03 101 ARG A O 1
ATOM 742 N N . GLY A 1 102 ? 3.201 34.001 33.887 1.00 54.97 102 GLY A N 1
ATOM 743 C CA . GLY A 1 102 ? 2.377 34.970 34.599 1.00 54.97 102 GLY A CA 1
ATOM 744 C C . GLY A 1 102 ? 2.341 34.812 36.111 1.00 54.97 102 GLY A C 1
ATOM 745 O O . GLY A 1 102 ? 1.300 35.084 36.676 1.00 54.97 102 GLY A O 1
ATOM 746 N N . VAL A 1 103 ? 3.419 34.368 36.767 1.00 55.75 103 VAL A N 1
ATOM 747 C CA . VAL A 1 103 ? 3.605 34.542 38.224 1.00 55.75 103 VAL A CA 1
ATOM 748 C C . VAL A 1 103 ? 5.096 34.639 38.575 1.00 55.75 103 VAL A C 1
ATOM 750 O O . VAL A 1 103 ? 5.570 34.027 39.522 1.00 55.75 103 VAL A O 1
ATOM 753 N N . GLU A 1 104 ? 5.870 35.408 37.812 1.00 55.00 104 GLU A N 1
ATOM 754 C CA . GLU A 1 104 ? 7.231 35.782 38.219 1.00 55.00 104 GLU A CA 1
ATOM 755 C C . GLU A 1 104 ? 7.249 37.291 38.454 1.00 55.00 104 GLU A C 1
ATOM 757 O O . GLU A 1 104 ? 7.602 38.092 37.599 1.00 55.00 104 GLU A O 1
ATOM 762 N N . GLY A 1 105 ? 6.695 37.679 39.599 1.00 51.12 105 GLY A N 1
ATOM 763 C CA . GLY A 1 105 ? 6.550 39.077 40.004 1.00 51.12 105 GLY A CA 1
ATOM 764 C C . GLY A 1 105 ? 6.102 39.246 41.454 1.00 51.12 105 GLY A C 1
ATOM 765 O O . GLY A 1 105 ? 6.381 40.276 42.053 1.00 51.12 105 GLY A O 1
ATOM 766 N N . VAL A 1 106 ? 5.469 38.231 42.058 1.00 58.62 106 VAL A N 1
ATOM 767 C CA . VAL A 1 106 ? 5.082 38.258 43.478 1.00 58.62 106 VAL A CA 1
ATOM 768 C C . VAL A 1 106 ? 5.252 36.871 44.104 1.00 58.62 106 VAL A C 1
ATOM 770 O O . VAL A 1 106 ? 4.283 36.146 44.284 1.00 58.62 106 VAL A O 1
ATOM 773 N N . LEU A 1 107 ? 6.485 36.493 44.450 1.00 59.34 107 LEU A N 1
ATOM 774 C CA . LEU A 1 107 ? 6.761 35.465 45.463 1.00 59.34 107 LEU A CA 1
ATOM 775 C C . LEU A 1 107 ? 8.048 35.849 46.221 1.00 59.34 107 LEU A C 1
ATOM 777 O O . LEU A 1 107 ? 9.071 36.100 45.580 1.00 59.34 107 LEU A O 1
ATOM 781 N N . PRO A 1 108 ? 8.045 35.915 47.567 1.00 54.53 108 PRO A N 1
ATOM 782 C CA . PRO A 1 108 ? 9.264 36.173 48.322 1.00 54.53 108 PRO A CA 1
ATOM 783 C C . PRO A 1 108 ? 10.230 34.988 48.184 1.00 54.53 108 PRO A C 1
ATOM 785 O O . PRO A 1 108 ? 9.874 33.841 48.461 1.00 54.53 108 PRO A O 1
ATOM 788 N N . ARG A 1 109 ? 11.468 35.285 47.762 1.00 59.62 109 ARG A N 1
ATOM 789 C CA . ARG A 1 109 ? 12.611 34.358 47.696 1.00 59.62 109 ARG A CA 1
ATOM 790 C C . ARG A 1 109 ? 12.748 33.597 49.018 1.00 59.62 109 ARG A C 1
ATOM 792 O O . ARG A 1 109 ? 13.190 34.163 50.013 1.00 59.62 109 ARG A O 1
ATOM 799 N N . ARG A 1 110 ? 12.402 32.307 49.017 1.00 59.72 110 ARG A N 1
ATOM 800 C CA . ARG A 1 110 ? 12.507 31.429 50.194 1.00 59.72 110 ARG A CA 1
ATOM 801 C C . ARG A 1 110 ? 13.444 30.239 49.991 1.00 59.72 110 ARG A C 1
ATOM 803 O O . ARG A 1 110 ? 13.275 29.219 50.647 1.00 59.72 110 ARG A O 1
ATOM 810 N N . TRP A 1 111 ? 14.426 30.361 49.100 1.00 56.22 111 TRP A N 1
ATOM 811 C CA . TRP A 1 111 ? 15.462 29.341 48.955 1.00 56.22 111 TRP A CA 1
ATOM 812 C C . TRP A 1 111 ? 16.844 29.975 48.746 1.00 56.22 111 TRP A C 1
ATOM 814 O O . TRP A 1 111 ? 17.052 30.636 47.724 1.00 56.22 111 TRP A O 1
ATOM 824 N N . PRO A 1 112 ? 17.783 29.840 49.700 1.00 62.88 112 PRO A N 1
ATOM 825 C CA . PRO A 1 112 ? 19.181 30.168 49.456 1.00 62.88 112 PRO A CA 1
ATOM 826 C C . PRO A 1 112 ? 19.837 29.088 48.573 1.00 62.88 112 PRO A C 1
ATOM 828 O O . PRO A 1 112 ? 19.404 27.936 48.593 1.00 62.88 112 PRO A O 1
ATOM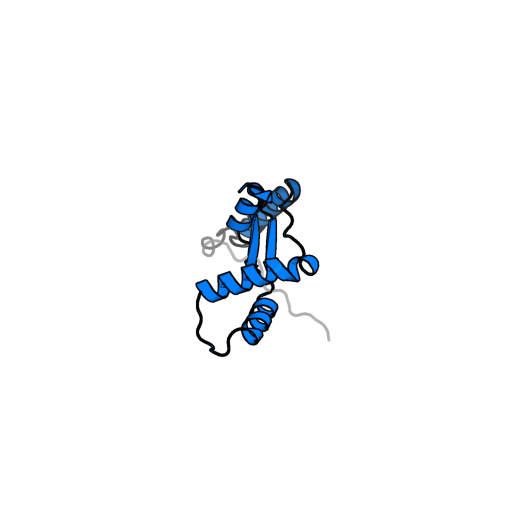 831 N N . PRO A 1 113 ? 20.863 29.434 47.774 1.00 69.19 113 PRO A N 1
ATOM 832 C CA . PRO A 1 113 ? 21.578 28.452 46.965 1.00 69.19 113 PRO A CA 1
ATOM 833 C C . PRO A 1 113 ? 22.234 27.384 47.852 1.00 69.19 113 PRO A C 1
ATOM 835 O O . PRO A 1 113 ? 22.721 27.687 48.942 1.00 69.19 113 PRO A O 1
ATOM 838 N N . SER A 1 114 ? 22.241 26.138 47.374 1.00 76.50 114 SER A N 1
ATOM 839 C CA . SER A 1 114 ? 22.915 25.021 48.039 1.00 76.50 114 SER A CA 1
ATOM 840 C C . SER A 1 114 ? 24.418 25.301 48.174 1.00 76.50 114 SER A C 1
ATOM 842 O O . SER A 1 114 ? 25.013 25.817 47.222 1.00 76.50 114 SER A O 1
ATOM 844 N N . PRO A 1 115 ? 25.044 24.979 49.321 1.00 76.50 115 PRO A N 1
ATOM 845 C CA . PRO A 1 115 ? 26.484 25.132 49.477 1.00 76.50 115 PRO A CA 1
ATOM 846 C C . PRO A 1 115 ? 27.233 24.210 48.498 1.00 76.50 115 PRO A C 1
ATOM 848 O O . PRO A 1 115 ? 26.702 23.162 48.112 1.00 76.50 115 PRO A O 1
ATOM 851 N N . PRO A 1 116 ? 28.441 24.606 48.057 1.00 78.06 116 PRO A N 1
ATOM 852 C CA . PRO A 1 116 ? 29.243 23.786 47.159 1.00 78.06 116 PRO A CA 1
ATOM 853 C C . PRO A 1 116 ? 29.596 22.444 47.824 1.00 78.06 116 PRO A C 1
ATOM 855 O O . PRO A 1 116 ? 29.789 22.408 49.039 1.00 78.06 116 PRO A O 1
ATOM 858 N N . PRO A 1 117 ? 29.673 21.343 47.053 1.00 75.38 117 PRO A N 1
ATOM 859 C CA . PRO A 1 117 ? 29.969 20.026 47.602 1.00 75.38 117 PRO A CA 1
ATOM 860 C C . PRO A 1 117 ? 31.374 19.993 48.210 1.00 75.38 117 PRO A C 1
ATOM 862 O O . PRO A 1 117 ? 32.355 20.397 47.586 1.00 75.38 117 PRO A O 1
ATOM 865 N N . GLU A 1 118 ? 31.450 19.495 49.437 1.00 68.31 118 GLU A N 1
ATOM 866 C CA . GLU A 1 118 ? 32.661 19.429 50.246 1.00 68.31 118 GLU A CA 1
ATOM 867 C C . GLU A 1 118 ? 33.322 18.058 50.139 1.00 68.31 118 GLU A C 1
ATOM 869 O O . GLU A 1 118 ? 33.197 17.237 51.037 1.00 68.31 118 GLU A O 1
ATOM 874 N N . TRP A 1 119 ? 34.036 17.808 49.040 1.00 67.00 119 TRP A N 1
ATOM 875 C CA . TRP A 1 119 ? 34.979 16.687 48.954 1.00 67.00 119 TRP A CA 1
ATOM 876 C C . TRP A 1 119 ? 36.391 17.218 48.664 1.00 67.00 119 TRP A C 1
ATOM 878 O O . TRP A 1 119 ? 36.742 17.481 47.512 1.00 67.00 119 TRP A O 1
ATOM 888 N N . THR A 1 120 ? 37.169 17.397 49.737 1.00 61.41 120 THR A N 1
ATOM 889 C CA . THR A 1 120 ? 38.643 17.301 49.762 1.00 61.41 120 THR A CA 1
ATOM 890 C C . THR A 1 120 ? 39.059 15.879 50.085 1.00 61.41 120 THR A C 1
ATOM 892 O O . THR A 1 120 ? 38.427 15.312 51.006 1.00 61.41 120 THR A O 1
#

Sequence (120 aa):
MPPEAVIVGVETFPGTWVQALIGVGYTVYAINPAQAAAYRGRHTSSGAKSDAGDAAVLAEIVRVDRAHHRPIAGDSAQAEGIKLVARAHQSAVARPPTFGRGVEGVLPRRWPPSPPPEWT

InterPro domains:
  IPR002525 Transposase IS110-like, N-terminal [PF01548] (6-95)

Mean predicted aligned error: 13.68 Å